Protein AF-A0A920R4B6-F1 (afdb_monomer_lite)

Sequence (124 aa):
MYTHLEQVAIAEGITKVANGANTDDLGDYRPGMEAAKNFEVVSPLVEARMSKQDIRDISRRMDLPTWDKPAQPCLSSRIPYGTAVSVKALSMIGKSEKGLRDLGFNVGAGASLWADSPCRNTDA

Structure (mmCIF, N/CA/C/O backbone):
data_AF-A0A920R4B6-F1
#
_entry.id   AF-A0A920R4B6-F1
#
loop_
_atom_site.group_PDB
_atom_site.id
_atom_site.type_symbol
_atom_site.label_atom_id
_atom_site.label_alt_id
_atom_site.label_comp_id
_atom_site.label_asym_id
_atom_site.label_entity_id
_atom_site.label_seq_id
_atom_site.pdbx_PDB_ins_code
_atom_site.Cartn_x
_atom_site.Cartn_y
_atom_site.Cartn_z
_atom_site.occupancy
_atom_site.B_iso_or_equiv
_atom_site.auth_seq_id
_atom_site.auth_comp_id
_atom_site.auth_asym_id
_atom_site.auth_atom_id
_atom_site.pdbx_PDB_model_num
ATOM 1 N N . MET A 1 1 ? 3.163 8.789 4.547 1.00 89.44 1 MET A N 1
ATOM 2 C CA . MET A 1 1 ? 1.855 8.178 4.218 1.00 89.44 1 MET A CA 1
ATOM 3 C C . MET A 1 1 ? 0.944 8.186 5.438 1.00 89.44 1 MET A C 1
ATOM 5 O O . MET A 1 1 ? -0.001 8.957 5.421 1.00 89.44 1 MET A O 1
ATOM 9 N N . TYR A 1 2 ? 1.235 7.423 6.499 1.00 94.50 2 TYR A N 1
ATOM 10 C CA . TYR A 1 2 ? 0.334 7.327 7.659 1.00 94.50 2 TYR A CA 1
ATOM 11 C C . TYR A 1 2 ? 0.099 8.645 8.408 1.00 94.50 2 TYR A C 1
ATOM 13 O O . TYR A 1 2 ? -1.042 8.914 8.741 1.00 94.50 2 TYR A O 1
ATOM 21 N N . THR A 1 3 ? 1.094 9.534 8.515 1.00 94.44 3 THR A N 1
ATOM 22 C CA . THR A 1 3 ? 0.895 10.904 9.040 1.00 94.44 3 THR A CA 1
ATOM 23 C C . THR A 1 3 ? -0.226 11.667 8.330 1.00 94.44 3 THR A C 1
ATOM 25 O O . THR A 1 3 ? -0.956 12.425 8.949 1.00 94.44 3 THR A O 1
ATOM 28 N N . HIS A 1 4 ? -0.378 11.473 7.017 1.00 95.44 4 HIS A N 1
ATOM 29 C CA . HIS A 1 4 ? -1.440 12.128 6.257 1.00 95.44 4 HIS A CA 1
ATOM 30 C C . HIS A 1 4 ? -2.793 11.433 6.458 1.00 95.44 4 HIS A C 1
ATOM 32 O O . HIS A 1 4 ? -3.808 12.100 6.612 1.00 95.44 4 HIS A O 1
ATOM 38 N N . LEU A 1 5 ? -2.806 10.096 6.500 1.00 96.44 5 LEU A N 1
ATOM 39 C CA . LEU A 1 5 ? -4.027 9.328 6.764 1.00 96.44 5 LEU A CA 1
ATOM 40 C C . LEU A 1 5 ? -4.586 9.591 8.167 1.00 96.44 5 LEU A C 1
ATOM 42 O O . LEU A 1 5 ? -5.797 9.633 8.325 1.00 96.44 5 LEU A O 1
ATOM 46 N N . GLU A 1 6 ? -3.726 9.811 9.159 1.00 94.69 6 GLU A N 1
ATOM 47 C CA . GLU A 1 6 ? -4.122 10.189 10.518 1.00 94.69 6 GLU A CA 1
ATOM 48 C C . GLU A 1 6 ? -4.857 11.537 10.541 1.00 94.69 6 GLU A C 1
ATOM 50 O O . GLU A 1 6 ? -5.921 11.647 11.142 1.00 94.69 6 GLU A O 1
ATOM 55 N N . GLN A 1 7 ? -4.355 12.542 9.813 1.00 95.88 7 GLN A N 1
ATOM 56 C CA . GLN A 1 7 ? -5.034 13.838 9.685 1.00 95.88 7 GLN A CA 1
ATOM 57 C C . GLN A 1 7 ? -6.424 13.700 9.056 1.00 95.88 7 GLN A C 1
ATOM 59 O O . GLN A 1 7 ? -7.377 14.317 9.530 1.00 95.88 7 GLN A O 1
ATOM 64 N N . VAL A 1 8 ? -6.546 12.874 8.012 1.00 97.31 8 VAL A N 1
ATOM 65 C CA . VAL A 1 8 ? -7.839 12.580 7.378 1.00 97.31 8 VAL A CA 1
ATOM 66 C C . VAL A 1 8 ? -8.760 11.845 8.352 1.00 97.31 8 VAL A C 1
ATOM 68 O O . VAL A 1 8 ? -9.918 12.217 8.490 1.00 97.31 8 VAL A O 1
ATOM 71 N N . ALA A 1 9 ? -8.252 10.844 9.073 1.00 96.50 9 ALA A N 1
ATOM 72 C CA . ALA A 1 9 ? -9.045 10.084 10.031 1.00 96.50 9 ALA A CA 1
ATOM 73 C C . ALA A 1 9 ? -9.618 10.983 11.139 1.00 96.50 9 ALA A C 1
ATOM 75 O O . ALA A 1 9 ? -10.801 10.879 11.454 1.00 96.50 9 ALA A O 1
ATOM 76 N N . ILE A 1 10 ? -8.818 11.919 11.660 1.00 95.94 10 ILE A N 1
ATOM 77 C CA . ILE A 1 10 ? -9.268 12.912 12.645 1.00 95.94 10 ILE A CA 1
ATOM 78 C C . ILE A 1 10 ? -10.376 13.799 12.068 1.00 95.94 10 ILE A C 1
ATOM 80 O O . ILE A 1 10 ? -11.397 13.998 12.724 1.00 95.94 10 ILE A O 1
ATOM 84 N N . ALA A 1 11 ? -10.190 14.320 10.851 1.00 97.94 11 ALA A N 1
ATOM 85 C CA . ALA A 1 11 ? -11.166 15.199 10.208 1.00 97.94 11 ALA A CA 1
ATOM 86 C C . ALA A 1 11 ? -12.517 14.502 9.960 1.00 97.94 11 ALA A C 1
ATOM 88 O O . ALA A 1 11 ? -13.564 15.130 10.094 1.00 97.94 11 ALA A O 1
ATOM 89 N N . GLU A 1 12 ? -12.488 13.204 9.656 1.00 97.62 12 GLU A N 1
ATOM 90 C CA . GLU A 1 12 ? -13.670 12.390 9.346 1.00 97.62 12 GLU A CA 1
ATOM 91 C C . GLU A 1 12 ? -14.255 11.662 10.575 1.00 97.62 12 GLU A C 1
ATOM 93 O O . GLU A 1 12 ? -15.212 10.898 10.452 1.00 97.62 12 GLU A O 1
ATOM 98 N N . GLY A 1 13 ? -13.687 11.849 11.774 1.00 97.12 13 GLY A N 1
ATOM 99 C CA . GLY A 1 13 ? -14.127 11.144 12.986 1.00 97.12 13 GLY A CA 1
ATOM 100 C C . GLY A 1 13 ? -13.886 9.626 12.954 1.00 97.12 13 GLY A C 1
ATOM 101 O O . GLY A 1 13 ? -14.556 8.869 13.660 1.00 97.12 13 GLY A O 1
ATOM 102 N N . ILE A 1 14 ? -12.937 9.164 12.138 1.00 97.00 14 ILE A N 1
ATOM 103 C CA . ILE A 1 14 ? -12.551 7.757 12.004 1.00 97.00 14 ILE A CA 1
ATOM 104 C C . ILE A 1 14 ? -11.530 7.412 13.091 1.00 97.00 14 ILE A C 1
ATOM 106 O O . ILE A 1 14 ? -10.493 8.054 13.229 1.00 97.00 14 ILE A O 1
ATOM 110 N N . THR A 1 15 ? -11.794 6.349 13.848 1.00 94.88 15 THR A N 1
ATOM 111 C CA . THR A 1 15 ? -10.982 5.979 15.020 1.00 94.88 15 THR A CA 1
ATOM 112 C C . THR A 1 15 ? -9.763 5.125 14.692 1.00 94.88 15 THR A C 1
ATOM 114 O O . THR A 1 15 ? -8.819 5.081 15.482 1.00 94.88 15 THR A O 1
ATOM 117 N N . LYS A 1 16 ? -9.777 4.410 13.560 1.00 94.94 16 LYS A N 1
ATOM 118 C CA . LYS A 1 16 ? -8.699 3.503 13.157 1.00 94.94 16 LYS A CA 1
ATOM 119 C C . LYS A 1 16 ? -8.472 3.536 11.652 1.00 94.94 16 LYS A C 1
ATOM 121 O O . LYS A 1 16 ? -9.409 3.483 10.861 1.00 94.94 16 LYS A O 1
ATOM 126 N N . VAL A 1 17 ? -7.199 3.560 11.274 1.00 96.94 17 VAL A N 1
ATOM 127 C CA . VAL A 1 17 ? -6.748 3.347 9.897 1.00 96.94 17 VAL A CA 1
ATOM 128 C C . VAL A 1 17 ? -6.458 1.859 9.726 1.00 96.94 17 VAL A C 1
ATOM 130 O O . VAL A 1 17 ? -5.761 1.273 10.552 1.00 96.94 17 VAL A O 1
ATOM 133 N N . ALA A 1 18 ? -6.973 1.255 8.657 1.00 96.56 18 ALA A N 1
ATOM 134 C CA . ALA A 1 18 ? -6.705 -0.134 8.298 1.00 96.56 18 ALA A CA 1
ATOM 135 C C . ALA A 1 18 ? -5.830 -0.218 7.040 1.00 96.56 18 ALA A C 1
ATOM 137 O O . ALA A 1 18 ? -5.938 0.622 6.143 1.00 96.56 18 ALA A O 1
ATOM 138 N N . ASN A 1 19 ? -4.987 -1.246 6.952 1.00 95.25 19 ASN A N 1
ATOM 139 C CA . ASN A 1 19 ? -4.245 -1.579 5.737 1.00 95.25 19 ASN A CA 1
ATOM 140 C C . ASN A 1 19 ? -4.636 -2.970 5.197 1.00 95.25 19 ASN A C 1
ATOM 142 O O . ASN A 1 19 ? -5.314 -3.754 5.858 1.00 95.25 19 ASN A O 1
ATOM 146 N N . GLY A 1 20 ? -4.203 -3.259 3.968 1.00 92.81 20 GLY A N 1
ATOM 147 C CA . GLY A 1 20 ? -4.447 -4.534 3.289 1.00 92.81 20 GLY A CA 1
ATOM 148 C C . GLY A 1 20 ? -3.317 -5.560 3.426 1.00 92.81 20 GLY A C 1
ATOM 149 O O . GLY A 1 20 ? -3.188 -6.401 2.537 1.00 92.81 20 GLY A O 1
ATOM 150 N N . ALA A 1 21 ? -2.465 -5.470 4.455 1.00 94.06 21 ALA A N 1
ATOM 151 C CA . ALA A 1 21 ? -1.442 -6.487 4.696 1.00 94.06 21 ALA A CA 1
ATOM 152 C C . ALA A 1 21 ? -2.105 -7.841 4.979 1.00 94.06 21 ALA A C 1
ATOM 154 O O . ALA A 1 21 ? -3.152 -7.890 5.622 1.00 94.06 21 ALA A O 1
ATOM 155 N N . ASN A 1 22 ? -1.500 -8.925 4.502 1.00 95.00 22 ASN A N 1
ATOM 156 C CA . ASN A 1 22 ? -1.991 -10.299 4.654 1.00 95.00 22 ASN A CA 1
ATOM 157 C C . ASN A 1 22 ? -0.869 -11.229 5.154 1.00 95.00 22 ASN A C 1
ATOM 159 O O . ASN A 1 22 ? 0.271 -10.790 5.326 1.00 95.00 22 ASN A O 1
ATOM 163 N N . THR A 1 23 ? -1.167 -12.501 5.428 1.00 95.81 23 THR A N 1
ATOM 164 C CA . THR A 1 23 ? -0.181 -13.410 6.047 1.00 95.81 23 THR A CA 1
ATOM 165 C C . THR A 1 23 ? 1.041 -13.678 5.178 1.00 95.81 23 THR A C 1
ATOM 167 O O . THR A 1 23 ? 2.123 -13.902 5.718 1.00 95.81 23 THR A O 1
ATOM 170 N N . ASP A 1 24 ? 0.903 -13.601 3.854 1.00 91.56 24 ASP A N 1
ATOM 171 C CA . ASP A 1 24 ? 2.012 -13.842 2.924 1.00 91.56 24 ASP A CA 1
ATOM 172 C C . ASP A 1 24 ? 3.031 -12.691 2.957 1.00 91.56 24 ASP A C 1
ATOM 174 O O . ASP A 1 24 ? 4.172 -12.848 2.532 1.00 91.56 24 ASP A O 1
ATOM 178 N N . ASP A 1 25 ? 2.645 -11.533 3.503 1.00 89.88 25 ASP A N 1
ATOM 179 C CA . ASP A 1 25 ? 3.503 -10.356 3.623 1.00 89.88 25 ASP A CA 1
ATOM 180 C C . ASP A 1 25 ? 4.403 -10.388 4.870 1.00 89.88 25 ASP A C 1
ATOM 182 O O . ASP A 1 25 ? 5.332 -9.588 4.971 1.00 89.88 25 ASP A O 1
ATOM 186 N N . LEU A 1 26 ? 4.139 -11.287 5.827 1.00 88.31 26 LEU A N 1
ATOM 187 C CA . LEU A 1 26 ? 4.819 -11.318 7.130 1.00 88.31 26 LEU A CA 1
ATOM 188 C C . LEU A 1 26 ? 6.281 -11.783 7.053 1.00 88.31 26 LEU A C 1
ATOM 190 O O . LEU A 1 26 ? 7.061 -11.479 7.953 1.00 88.31 26 LEU A O 1
ATOM 194 N N . GLY A 1 27 ? 6.647 -12.523 6.003 1.00 82.69 27 GLY A N 1
ATOM 195 C CA . GLY A 1 27 ? 8.019 -12.984 5.764 1.00 82.69 27 GLY A CA 1
ATOM 196 C C . GLY A 1 27 ? 8.890 -11.991 4.987 1.00 82.69 27 GLY A C 1
ATOM 197 O O . GLY A 1 27 ? 10.107 -12.156 4.941 1.00 82.69 27 GLY A O 1
ATOM 198 N N . ASP A 1 28 ? 8.288 -10.956 4.397 1.00 76.62 28 ASP A N 1
ATOM 199 C CA . ASP A 1 28 ? 8.995 -9.970 3.585 1.00 76.62 28 ASP A CA 1
ATOM 200 C C . ASP A 1 28 ? 9.442 -8.777 4.434 1.00 76.62 28 ASP A C 1
ATOM 202 O O . ASP A 1 28 ? 8.656 -8.176 5.172 1.00 76.62 28 ASP A O 1
ATOM 206 N N . TYR A 1 29 ? 10.688 -8.329 4.255 1.00 78.00 29 TYR A N 1
ATOM 207 C CA . TYR A 1 29 ? 11.104 -7.047 4.818 1.00 78.00 29 TYR A CA 1
ATOM 208 C C . TYR A 1 29 ? 10.393 -5.898 4.092 1.00 78.00 29 TYR A C 1
ATOM 210 O O . TYR A 1 29 ? 10.737 -5.520 2.968 1.00 78.00 29 TYR A O 1
ATOM 218 N N . ARG A 1 30 ? 9.386 -5.321 4.754 1.00 79.50 30 ARG A N 1
ATOM 219 C CA . ARG A 1 30 ? 8.608 -4.191 4.242 1.00 79.50 30 ARG A CA 1
ATOM 220 C C . ARG A 1 30 ? 8.632 -3.040 5.243 1.00 79.50 30 ARG A C 1
ATOM 222 O O . ARG A 1 30 ? 7.876 -3.072 6.211 1.00 79.50 30 ARG A O 1
ATOM 229 N N . PRO A 1 31 ? 9.400 -1.966 4.978 1.00 82.00 31 PRO A N 1
ATOM 230 C CA . PRO A 1 31 ? 9.442 -0.784 5.847 1.00 82.00 31 PRO A CA 1
ATOM 231 C C . PRO A 1 31 ? 8.056 -0.184 6.152 1.00 82.00 31 PRO A C 1
ATOM 233 O O . PRO A 1 31 ? 7.833 0.417 7.198 1.00 82.00 31 PRO A O 1
ATOM 236 N N . GLY A 1 32 ? 7.088 -0.381 5.249 1.00 85.12 32 GLY A N 1
ATOM 237 C CA . GLY A 1 32 ? 5.701 0.040 5.447 1.00 85.12 32 GLY A CA 1
ATOM 238 C C . GLY A 1 32 ? 4.967 -0.671 6.593 1.00 85.12 32 GLY A C 1
ATOM 239 O O . GLY A 1 32 ? 4.054 -0.073 7.157 1.00 85.12 32 GLY A O 1
ATOM 240 N N . MET A 1 33 ? 5.361 -1.896 6.962 1.00 87.62 33 MET A N 1
ATOM 241 C CA . MET A 1 33 ? 4.776 -2.638 8.093 1.00 87.62 33 MET A CA 1
ATOM 242 C C . MET A 1 33 ? 5.228 -2.058 9.434 1.00 87.62 33 MET A C 1
ATOM 244 O O . MET A 1 33 ? 4.428 -1.912 10.354 1.00 87.62 33 MET A O 1
ATOM 248 N N . GLU A 1 34 ? 6.493 -1.654 9.529 1.00 88.81 34 GLU A N 1
ATOM 249 C CA . GLU A 1 34 ? 7.011 -0.958 10.708 1.00 88.81 34 GLU A CA 1
ATOM 250 C C . GLU A 1 34 ? 6.344 0.413 10.868 1.00 88.81 34 GLU A C 1
ATOM 252 O O . GLU A 1 34 ? 5.866 0.759 11.948 1.00 88.81 34 GLU A O 1
ATOM 257 N N . ALA A 1 35 ? 6.196 1.153 9.765 1.00 91.31 35 ALA A N 1
ATOM 258 C CA . ALA A 1 35 ? 5.439 2.398 9.771 1.00 91.31 35 ALA A CA 1
ATOM 259 C C . ALA A 1 35 ? 3.970 2.183 10.182 1.00 91.31 35 ALA A C 1
ATOM 261 O O . ALA A 1 35 ? 3.428 3.004 10.909 1.00 91.31 35 ALA A O 1
ATOM 262 N N . ALA A 1 36 ? 3.329 1.088 9.760 1.00 92.81 36 ALA A N 1
ATOM 263 C CA . ALA A 1 36 ? 1.959 0.766 10.161 1.00 92.81 36 ALA A CA 1
ATOM 264 C C . ALA A 1 36 ? 1.855 0.569 11.680 1.00 92.81 36 ALA A C 1
ATOM 266 O O . ALA A 1 36 ? 0.974 1.141 12.319 1.00 92.81 36 ALA A O 1
ATOM 267 N N . LYS A 1 37 ? 2.807 -0.170 12.263 1.00 90.50 37 LYS A N 1
ATOM 268 C CA . LYS A 1 37 ? 2.888 -0.402 13.710 1.00 90.50 37 LYS A CA 1
ATOM 269 C C . LYS A 1 37 ? 3.050 0.902 14.496 1.00 90.50 37 LYS A C 1
ATOM 271 O O . LYS A 1 37 ? 2.361 1.091 15.492 1.00 90.50 37 LYS A O 1
ATOM 276 N N . ASN A 1 38 ? 3.913 1.807 14.032 1.00 93.06 38 ASN A N 1
ATOM 277 C CA . ASN A 1 38 ? 4.174 3.087 14.702 1.00 93.06 38 ASN A CA 1
ATOM 278 C C . ASN A 1 38 ? 2.961 4.035 14.716 1.00 93.06 38 ASN A C 1
ATOM 280 O O . ASN A 1 38 ? 2.907 4.924 15.556 1.00 93.06 38 ASN A O 1
ATOM 284 N N . PHE A 1 39 ? 2.009 3.850 13.797 1.00 93.88 39 PHE A N 1
ATOM 285 C CA . PHE A 1 39 ? 0.779 4.645 13.683 1.00 93.88 39 PHE A CA 1
ATOM 286 C C . PHE A 1 39 ? -0.474 3.870 14.130 1.00 93.88 39 PHE A C 1
ATOM 288 O O . PHE A 1 39 ? -1.587 4.253 13.780 1.00 93.88 39 PHE A O 1
ATOM 295 N N . GLU A 1 40 ? -0.307 2.755 14.852 1.00 93.56 40 GLU A N 1
ATOM 296 C CA . GLU A 1 40 ? -1.407 1.891 15.318 1.00 93.56 40 GLU A CA 1
ATOM 297 C C . GLU A 1 40 ? -2.399 1.466 14.217 1.00 93.56 40 GLU A C 1
ATOM 299 O O . GLU A 1 40 ? -3.603 1.307 14.452 1.00 93.56 40 GLU A O 1
ATOM 304 N N . VAL A 1 41 ? -1.896 1.290 12.996 1.00 96.50 41 VAL A N 1
ATOM 305 C CA . VAL A 1 41 ? -2.696 0.873 11.845 1.00 96.50 41 VAL A CA 1
ATOM 306 C C . VAL A 1 41 ? -3.069 -0.595 12.016 1.00 96.50 41 VAL A C 1
ATOM 308 O O . VAL A 1 41 ? -2.196 -1.452 12.176 1.00 96.50 41 VAL A O 1
ATOM 311 N N . VAL A 1 42 ? -4.363 -0.897 11.940 1.00 96.38 42 VAL A N 1
ATOM 312 C CA . VAL A 1 42 ? -4.860 -2.275 12.042 1.00 96.38 42 VAL A CA 1
ATOM 313 C C . VAL A 1 42 ? -4.673 -3.012 10.719 1.00 96.38 42 VAL A C 1
ATOM 315 O O . VAL A 1 42 ? -4.690 -2.408 9.641 1.00 96.38 42 VAL A O 1
ATOM 318 N N . SER A 1 43 ? -4.480 -4.328 10.789 1.00 96.62 43 SER A N 1
ATOM 319 C CA . SER A 1 43 ? -4.251 -5.172 9.607 1.00 96.62 43 SER A CA 1
ATOM 320 C C . SER A 1 43 ? -5.249 -6.333 9.623 1.00 96.62 43 SER A C 1
ATOM 322 O O . SER A 1 43 ? -4.867 -7.464 9.930 1.00 96.62 43 SER A O 1
ATOM 324 N N . PRO A 1 44 ? -6.537 -6.086 9.306 1.00 97.12 44 PRO A N 1
ATOM 325 C CA . PRO A 1 44 ? -7.612 -7.047 9.565 1.00 97.12 44 PRO A CA 1
ATOM 326 C C . PRO A 1 44 ? -7.420 -8.398 8.871 1.00 97.12 44 PRO A C 1
ATOM 328 O O . PRO A 1 44 ? -7.798 -9.433 9.408 1.00 97.12 44 PRO A O 1
ATOM 331 N N . LEU A 1 45 ? -6.798 -8.411 7.688 1.00 97.06 45 LEU A N 1
ATOM 332 C CA . LEU A 1 45 ? -6.548 -9.647 6.942 1.00 97.06 45 LEU A CA 1
ATOM 333 C C . LEU A 1 45 ? -5.431 -10.481 7.594 1.00 97.06 45 LEU A C 1
ATOM 335 O O . LEU A 1 45 ? -5.513 -11.705 7.593 1.00 97.06 45 LEU A O 1
ATOM 339 N N . VAL A 1 46 ? -4.430 -9.846 8.220 1.00 96.50 46 VAL A N 1
ATOM 340 C CA . VAL A 1 46 ? -3.448 -10.542 9.073 1.00 96.50 46 VAL A CA 1
ATOM 341 C C . VAL A 1 46 ? -4.121 -11.088 10.330 1.00 96.50 46 VAL A C 1
ATOM 343 O O . VAL A 1 46 ? -3.904 -12.245 10.685 1.00 96.50 46 VAL A O 1
ATOM 346 N N . GLU A 1 47 ? -4.952 -10.280 10.993 1.00 96.56 47 GLU A N 1
ATOM 347 C CA . GLU A 1 47 ? -5.672 -10.671 12.216 1.00 96.56 47 GLU A CA 1
ATOM 348 C C . GLU A 1 47 ? -6.596 -11.873 11.965 1.00 96.56 47 GLU A C 1
ATOM 350 O O . GLU A 1 47 ? -6.644 -12.807 12.767 1.00 96.56 47 GLU A O 1
ATOM 355 N N . ALA A 1 48 ? -7.249 -11.900 10.800 1.00 97.69 48 ALA A N 1
ATOM 356 C CA . ALA A 1 48 ? -8.071 -13.007 10.321 1.00 97.69 48 ALA A CA 1
ATOM 357 C C . ALA A 1 48 ? -7.265 -14.183 9.729 1.00 97.69 48 ALA A C 1
ATOM 359 O O . ALA A 1 48 ? -7.862 -15.158 9.277 1.00 97.69 48 ALA A O 1
ATOM 360 N N . ARG A 1 49 ? -5.924 -14.117 9.738 1.00 97.25 49 ARG A N 1
ATOM 361 C CA . ARG A 1 49 ? -5.005 -15.132 9.187 1.00 97.25 49 ARG A CA 1
ATOM 362 C C . ARG A 1 49 ? -5.258 -15.464 7.713 1.00 97.25 49 ARG A C 1
ATOM 364 O O . ARG A 1 49 ? -5.146 -16.618 7.309 1.00 97.25 49 ARG A O 1
ATOM 371 N N . MET A 1 50 ? -5.603 -14.457 6.922 1.00 97.62 50 MET A N 1
ATOM 372 C CA . MET A 1 50 ? -5.893 -14.617 5.503 1.00 97.62 50 MET A CA 1
ATOM 373 C C . MET A 1 50 ? -4.616 -14.519 4.673 1.00 97.62 50 MET A C 1
ATOM 375 O O . MET A 1 50 ? -3.892 -13.521 4.751 1.00 97.62 50 MET A O 1
ATOM 379 N N . SER A 1 51 ? -4.394 -15.524 3.830 1.00 96.06 51 SER A N 1
ATOM 380 C CA . SER A 1 51 ? -3.399 -15.482 2.758 1.00 96.06 51 SER A CA 1
ATOM 381 C C . SER A 1 51 ? -3.902 -14.665 1.572 1.00 96.06 51 SER A C 1
ATOM 383 O O . SER A 1 51 ? -5.094 -14.353 1.444 1.00 96.06 51 SER A O 1
ATOM 385 N N . LYS A 1 52 ? -3.006 -14.349 0.635 1.00 93.00 52 LYS A N 1
ATOM 386 C CA . LYS A 1 52 ? -3.388 -13.714 -0.628 1.00 93.00 52 LYS A CA 1
ATOM 387 C C . LYS A 1 52 ? -4.365 -14.580 -1.417 1.00 93.00 52 LYS A C 1
ATOM 389 O O . LYS A 1 52 ? -5.242 -14.036 -2.083 1.00 93.00 52 LYS A O 1
ATOM 394 N N . GLN A 1 53 ? -4.222 -15.903 -1.352 1.00 95.19 53 GLN A N 1
ATOM 395 C CA . GLN A 1 53 ? -5.114 -16.821 -2.052 1.00 95.19 53 GLN A CA 1
ATOM 396 C C . GLN A 1 53 ? -6.532 -16.773 -1.466 1.00 95.19 53 GLN A C 1
ATOM 398 O O . GLN A 1 53 ? -7.484 -16.606 -2.226 1.00 95.19 53 GLN A O 1
ATOM 403 N N . ASP A 1 54 ? -6.665 -16.778 -0.136 1.00 96.88 54 ASP A N 1
ATOM 404 C CA . ASP A 1 54 ? -7.968 -16.655 0.536 1.00 96.88 54 ASP A CA 1
ATOM 405 C C . ASP A 1 54 ? -8.686 -15.362 0.129 1.00 96.88 54 ASP A C 1
ATOM 407 O O . ASP A 1 54 ? -9.871 -15.365 -0.214 1.00 96.88 54 ASP A O 1
ATOM 411 N N . ILE A 1 55 ? -7.944 -14.249 0.107 1.00 96.00 55 ILE A N 1
ATOM 412 C CA . ILE A 1 55 ? -8.464 -12.937 -0.295 1.00 96.00 55 ILE A CA 1
ATOM 413 C C . ILE A 1 55 ? -8.966 -12.971 -1.741 1.00 96.00 55 ILE A C 1
ATOM 415 O O . ILE A 1 55 ? -10.040 -12.434 -2.022 1.00 96.00 55 ILE A O 1
ATOM 419 N N . ARG A 1 56 ? -8.222 -13.597 -2.663 1.00 96.00 56 ARG A N 1
ATOM 420 C CA . ARG A 1 56 ? -8.634 -13.728 -4.071 1.00 96.00 56 ARG A CA 1
ATOM 421 C C . ARG A 1 56 ? -9.894 -14.571 -4.214 1.00 96.00 56 ARG A C 1
ATOM 423 O O . ARG A 1 56 ? -10.797 -14.169 -4.945 1.00 96.00 56 ARG A O 1
ATOM 430 N N . ASP A 1 57 ? -9.979 -15.692 -3.506 1.00 96.94 57 ASP A N 1
ATOM 431 C CA . ASP A 1 57 ? -11.127 -16.596 -3.588 1.00 96.94 57 ASP A CA 1
ATOM 432 C C . ASP A 1 57 ? -12.400 -15.954 -3.027 1.00 96.94 57 ASP A C 1
ATOM 434 O O . ASP A 1 57 ? -13.462 -16.043 -3.647 1.00 96.94 57 ASP A O 1
ATOM 438 N N . ILE A 1 58 ? -12.298 -15.238 -1.904 1.00 96.56 58 ILE A N 1
ATOM 439 C CA . ILE A 1 58 ? -13.421 -14.481 -1.334 1.00 96.56 58 ILE A CA 1
ATOM 440 C C . ILE A 1 58 ? -13.803 -13.311 -2.244 1.00 96.56 58 ILE A C 1
ATOM 442 O O . ILE A 1 58 ? -14.979 -13.148 -2.558 1.00 96.56 58 ILE A O 1
ATOM 446 N N . SER A 1 59 ? -12.824 -12.549 -2.742 1.00 96.75 59 SER A N 1
ATOM 447 C CA . SER A 1 59 ? -13.075 -11.436 -3.669 1.00 96.75 59 SER A CA 1
ATOM 448 C C . SER A 1 59 ? -13.780 -11.906 -4.941 1.00 96.75 59 SER A C 1
ATOM 450 O O . SER A 1 59 ? -14.686 -11.230 -5.421 1.00 96.75 59 SER A O 1
ATOM 452 N N . ARG A 1 60 ? -13.404 -13.083 -5.463 1.00 97.25 60 ARG A N 1
ATOM 453 C CA . ARG A 1 60 ? -14.055 -13.699 -6.624 1.00 97.25 60 ARG A CA 1
ATOM 454 C C . ARG A 1 60 ? -15.492 -14.111 -6.306 1.00 97.25 60 ARG A C 1
ATOM 456 O O . ARG A 1 60 ? -16.372 -13.849 -7.110 1.00 97.25 60 ARG A O 1
ATOM 463 N N . ARG A 1 61 ? -15.747 -14.718 -5.140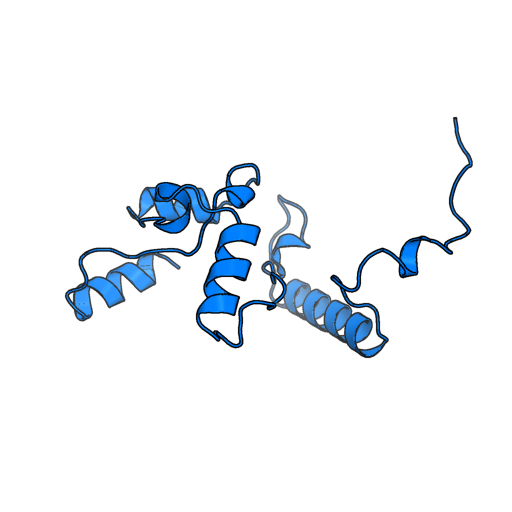 1.00 97.81 61 ARG A N 1
ATOM 464 C CA . ARG A 1 61 ? -17.111 -15.079 -4.694 1.00 97.81 61 ARG A CA 1
ATOM 465 C C . ARG A 1 61 ? -18.010 -13.859 -4.467 1.00 97.81 61 ARG A C 1
ATOM 467 O O . ARG A 1 61 ? -19.224 -13.995 -4.516 1.00 97.81 61 ARG A O 1
ATOM 474 N N . MET A 1 62 ? -17.414 -12.700 -4.194 1.00 97.44 62 MET A N 1
ATOM 475 C CA . MET A 1 62 ? -18.099 -11.414 -4.040 1.00 97.44 62 MET A CA 1
ATOM 476 C C . MET A 1 62 ? -18.212 -10.625 -5.356 1.00 97.44 62 MET A C 1
ATOM 478 O O . MET A 1 62 ? -18.604 -9.461 -5.319 1.00 97.44 62 MET A O 1
ATOM 482 N N . ASP A 1 63 ? -17.825 -11.212 -6.494 1.00 97.06 63 ASP A N 1
ATOM 483 C CA . ASP A 1 63 ? -17.809 -10.565 -7.813 1.00 97.06 63 ASP A CA 1
ATOM 484 C C . ASP A 1 63 ? -17.012 -9.246 -7.860 1.00 97.06 63 ASP A C 1
ATOM 486 O O . ASP A 1 63 ? -17.302 -8.334 -8.640 1.00 97.06 63 ASP A O 1
ATOM 490 N N . LEU A 1 64 ? -15.953 -9.126 -7.049 1.00 96.75 64 LEU A N 1
ATOM 491 C CA . LEU A 1 64 ? -15.085 -7.952 -7.092 1.00 96.75 64 LEU A CA 1
ATOM 492 C C . LEU A 1 64 ? -14.206 -7.996 -8.353 1.00 96.75 64 LEU A C 1
ATOM 494 O O . LEU A 1 64 ? -13.418 -8.931 -8.515 1.00 96.75 64 LEU A O 1
ATOM 498 N N . PRO A 1 65 ? -14.223 -6.964 -9.219 1.00 94.38 65 PRO A N 1
ATOM 499 C CA . PRO A 1 65 ? -13.487 -6.970 -10.491 1.00 94.38 65 PRO A CA 1
ATOM 500 C C . PRO A 1 65 ? -11.961 -6.983 -10.310 1.00 94.38 65 PRO A C 1
ATOM 502 O O . PRO A 1 65 ? -11.205 -7.191 -11.256 1.00 94.38 65 PRO A O 1
ATOM 505 N N . THR A 1 66 ? -11.489 -6.739 -9.090 1.00 92.44 66 THR A N 1
ATOM 506 C CA . THR A 1 66 ? -10.076 -6.691 -8.719 1.00 92.44 66 THR A CA 1
ATOM 507 C C . THR A 1 66 ? -9.540 -8.019 -8.191 1.00 92.44 66 THR A C 1
ATOM 509 O O . THR A 1 66 ? -8.357 -8.067 -7.849 1.00 92.44 66 THR A O 1
ATOM 512 N N . TRP A 1 67 ? -10.351 -9.085 -8.137 1.00 93.38 67 TRP A N 1
ATOM 513 C CA . TRP A 1 67 ? -9.948 -10.364 -7.538 1.00 93.38 67 TRP A CA 1
ATOM 514 C C . TRP A 1 67 ? -8.672 -10.938 -8.174 1.00 93.38 67 TRP A C 1
ATOM 516 O O . TRP A 1 67 ? -7.865 -11.544 -7.468 1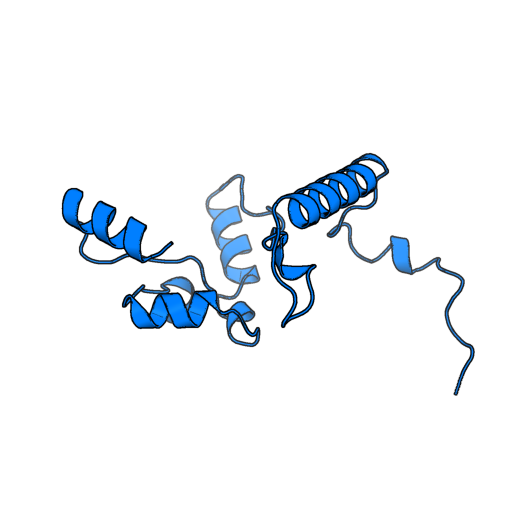.00 93.38 67 TRP A O 1
ATOM 526 N N . ASP A 1 68 ? -8.445 -10.714 -9.478 1.00 88.50 68 ASP A N 1
ATOM 527 C CA . ASP A 1 68 ? -7.241 -11.192 -10.172 1.00 88.50 68 ASP A CA 1
ATOM 528 C C . ASP A 1 68 ? -6.143 -10.139 -10.376 1.00 88.50 68 ASP A C 1
ATOM 530 O O . ASP A 1 68 ? -5.169 -10.358 -11.096 1.00 88.50 68 ASP A O 1
ATOM 534 N N . LYS A 1 69 ? -6.256 -8.963 -9.751 1.00 87.69 69 LYS A N 1
ATOM 535 C CA . LYS A 1 69 ? -5.295 -7.886 -10.000 1.00 87.69 69 LYS A CA 1
ATOM 536 C C . LYS A 1 69 ? -3.881 -8.309 -9.552 1.00 87.69 69 LYS A 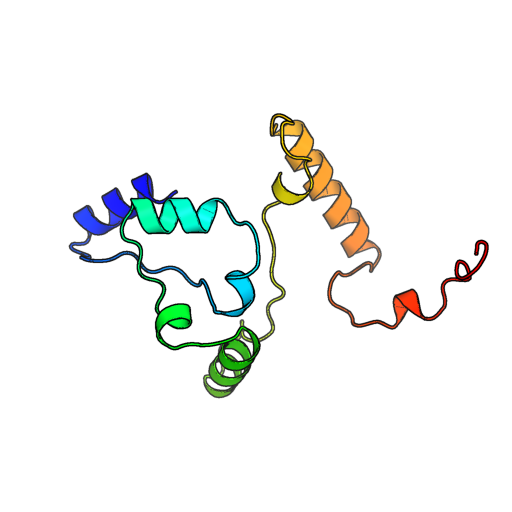C 1
ATOM 538 O O . LYS A 1 69 ? -3.690 -8.686 -8.390 1.00 87.69 69 LYS A O 1
ATOM 543 N N . PRO A 1 70 ? -2.858 -8.241 -10.427 1.00 83.62 70 PRO A N 1
ATOM 544 C CA . PRO A 1 70 ? -1.485 -8.525 -10.027 1.00 83.62 70 PRO A CA 1
ATOM 545 C C . PRO A 1 70 ? -1.006 -7.535 -8.963 1.00 83.62 70 PRO A C 1
ATOM 547 O O . PRO A 1 70 ? -1.346 -6.350 -8.998 1.00 83.62 70 PRO A O 1
ATOM 550 N N . ALA A 1 71 ? -0.170 -8.000 -8.033 1.00 81.62 71 ALA A N 1
ATOM 551 C CA . ALA A 1 71 ? 0.485 -7.098 -7.091 1.00 81.62 71 ALA A CA 1
ATOM 552 C C . ALA A 1 71 ? 1.428 -6.161 -7.858 1.00 81.62 71 ALA A C 1
ATOM 554 O O . ALA A 1 71 ? 2.144 -6.600 -8.756 1.00 81.62 71 ALA A O 1
ATOM 555 N N . GLN A 1 72 ? 1.417 -4.874 -7.518 1.00 81.94 72 GLN A N 1
ATOM 556 C CA . GLN A 1 72 ? 2.260 -3.858 -8.149 1.00 81.94 72 GLN A CA 1
ATOM 557 C C . GLN A 1 72 ? 3.124 -3.197 -7.067 1.00 81.94 72 GLN A C 1
ATOM 559 O O . GLN A 1 72 ? 2.689 -2.225 -6.446 1.00 81.94 72 GLN A O 1
ATOM 564 N N . PRO A 1 73 ? 4.321 -3.740 -6.778 1.00 83.94 73 PRO A N 1
ATO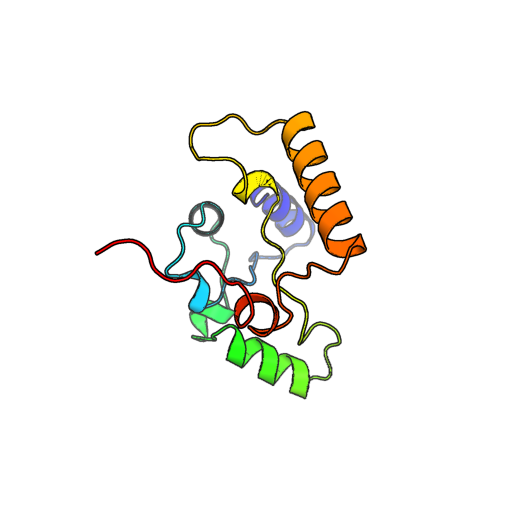M 565 C CA . PRO A 1 73 ? 5.217 -3.149 -5.792 1.00 83.94 73 PRO A CA 1
ATOM 566 C C . PRO A 1 73 ? 5.726 -1.785 -6.270 1.00 83.94 73 PRO A C 1
ATOM 568 O O . PRO A 1 73 ? 5.920 -1.577 -7.470 1.00 83.94 73 PRO A O 1
ATOM 571 N N . CYS A 1 74 ? 5.995 -0.873 -5.330 1.00 87.81 74 CYS A N 1
ATOM 572 C CA . CYS A 1 74 ? 6.514 0.467 -5.621 1.00 87.81 74 CYS A CA 1
ATOM 573 C C . CYS A 1 74 ? 7.772 0.411 -6.503 1.00 87.81 74 CYS A C 1
ATOM 575 O O . CYS A 1 74 ? 8.647 -0.422 -6.266 1.00 87.81 74 CYS A O 1
ATOM 577 N N . LEU A 1 75 ? 7.912 1.332 -7.462 1.00 91.75 75 LEU A N 1
ATOM 578 C CA . LEU A 1 75 ? 9.088 1.424 -8.342 1.00 91.75 75 LEU A CA 1
ATOM 579 C C . LEU A 1 75 ? 10.412 1.541 -7.568 1.00 91.75 75 LEU A C 1
ATOM 581 O O . LEU A 1 75 ? 11.442 1.077 -8.047 1.00 91.75 75 LEU A O 1
ATOM 585 N N . SER A 1 76 ? 10.393 2.097 -6.352 1.00 90.19 76 SER A N 1
ATOM 586 C CA . SER A 1 76 ? 11.589 2.198 -5.507 1.00 90.19 76 SER A CA 1
ATOM 587 C C . SER A 1 76 ? 12.172 0.842 -5.107 1.00 90.19 76 SER A C 1
ATOM 589 O O . SER A 1 76 ? 13.362 0.769 -4.842 1.00 90.19 76 SER A O 1
ATOM 591 N N . SER A 1 77 ? 11.382 -0.238 -5.114 1.00 89.25 77 SER A N 1
ATOM 592 C CA . SER A 1 77 ? 11.882 -1.594 -4.815 1.00 89.25 77 SER A CA 1
ATOM 593 C C . SER A 1 77 ? 12.888 -2.124 -5.842 1.00 89.25 77 SER A C 1
ATOM 595 O O . SER A 1 77 ? 13.543 -3.126 -5.586 1.00 89.25 77 SER A O 1
ATOM 597 N N . ARG A 1 78 ? 13.032 -1.458 -6.997 1.00 92.25 78 ARG A N 1
ATOM 598 C CA . ARG A 1 78 ? 14.035 -1.793 -8.023 1.00 92.25 78 ARG A CA 1
ATOM 599 C C . ARG A 1 78 ? 15.377 -1.104 -7.766 1.00 92.25 78 ARG A C 1
ATOM 601 O O . ARG A 1 78 ? 16.332 -1.339 -8.498 1.00 92.25 78 ARG A O 1
ATOM 608 N N . ILE A 1 79 ? 15.444 -0.223 -6.768 1.00 92.69 79 ILE A N 1
ATOM 609 C CA . ILE A 1 79 ? 16.644 0.524 -6.401 1.00 92.69 79 ILE A CA 1
ATOM 610 C C . ILE A 1 79 ? 17.290 -0.182 -5.197 1.00 92.69 79 ILE A C 1
ATOM 612 O O . ILE A 1 79 ? 16.609 -0.361 -4.186 1.00 92.69 79 ILE A O 1
ATOM 616 N N . PRO A 1 80 ? 18.577 -0.578 -5.273 1.00 91.50 80 PRO A N 1
ATOM 617 C CA . PRO A 1 80 ? 19.269 -1.220 -4.159 1.00 91.50 80 PRO A CA 1
ATOM 618 C C . PRO A 1 80 ? 19.245 -0.381 -2.880 1.00 91.50 80 PRO A C 1
ATOM 620 O O . PRO A 1 80 ? 19.339 0.850 -2.920 1.00 91.50 80 PRO A O 1
ATOM 623 N N . TYR A 1 81 ? 19.183 -1.052 -1.731 1.00 86.56 81 TYR A N 1
ATOM 624 C CA . TYR A 1 81 ? 19.254 -0.384 -0.433 1.00 86.56 81 TYR A CA 1
ATOM 625 C C . TYR A 1 81 ? 20.540 0.439 -0.285 1.00 86.56 81 TYR A C 1
ATOM 627 O O . TYR A 1 81 ? 21.588 0.101 -0.829 1.00 86.56 81 TYR A O 1
ATOM 635 N N . GLY A 1 82 ? 20.436 1.561 0.431 1.00 88.12 82 GLY A N 1
ATOM 636 C CA . GLY A 1 82 ? 21.519 2.540 0.564 1.00 88.12 82 GLY A CA 1
ATOM 637 C C . GLY A 1 82 ? 21.672 3.482 -0.636 1.00 88.12 82 GLY A C 1
ATOM 638 O O . GLY A 1 82 ? 22.383 4.478 -0.532 1.00 88.12 82 GLY A O 1
ATOM 639 N N . THR A 1 83 ? 20.971 3.235 -1.749 1.00 92.19 83 THR A N 1
ATOM 640 C CA . THR A 1 83 ? 20.960 4.150 -2.898 1.00 92.19 83 THR A CA 1
ATOM 641 C C . THR A 1 83 ? 19.838 5.175 -2.757 1.00 92.19 83 THR A C 1
ATOM 643 O O . THR A 1 83 ? 18.687 4.831 -2.486 1.00 92.19 83 THR A O 1
ATOM 646 N N . ALA A 1 84 ? 20.155 6.452 -2.978 1.00 93.19 84 ALA A N 1
ATOM 647 C CA . ALA A 1 84 ? 19.164 7.521 -2.940 1.00 93.19 84 ALA A CA 1
ATOM 648 C C . ALA A 1 84 ? 18.120 7.360 -4.060 1.00 93.19 84 ALA A C 1
ATOM 650 O O . ALA A 1 84 ? 18.446 7.285 -5.248 1.00 93.19 84 ALA A O 1
ATOM 651 N N . VAL A 1 85 ? 16.842 7.359 -3.681 1.00 94.50 85 VAL A N 1
ATOM 652 C CA . VAL A 1 85 ? 15.726 7.335 -4.630 1.00 94.50 85 VAL A CA 1
ATOM 653 C C . VAL A 1 85 ? 15.570 8.722 -5.254 1.00 94.50 85 VAL A C 1
ATOM 655 O O . VAL A 1 85 ? 15.412 9.713 -4.547 1.00 94.50 85 VAL A O 1
ATOM 658 N N . SER A 1 86 ? 15.580 8.798 -6.586 1.00 96.19 86 SER A N 1
ATOM 659 C CA . SER A 1 86 ? 15.387 10.053 -7.323 1.00 96.19 86 SER A CA 1
ATOM 660 C C . SER A 1 86 ? 14.247 9.951 -8.331 1.00 96.19 86 SER A C 1
ATOM 662 O O . SER A 1 86 ? 13.986 8.886 -8.893 1.00 96.19 86 SER A O 1
ATOM 664 N N . VAL A 1 87 ? 13.606 11.085 -8.627 1.00 96.69 87 VAL A N 1
ATOM 665 C CA . VAL A 1 87 ? 12.556 11.179 -9.659 1.00 96.69 87 VAL A CA 1
ATOM 666 C C . VAL A 1 87 ? 13.070 10.690 -11.015 1.00 96.69 87 VAL A C 1
ATOM 668 O O . VAL A 1 87 ? 12.367 9.967 -11.719 1.00 96.69 87 VAL A O 1
ATOM 671 N N . LYS A 1 88 ? 14.320 11.023 -11.364 1.00 97.38 88 LYS A N 1
ATOM 672 C CA . LYS A 1 88 ? 14.962 10.568 -12.604 1.00 97.38 88 LYS A CA 1
ATOM 673 C C . LYS A 1 88 ? 15.062 9.041 -12.657 1.00 97.38 88 LYS A C 1
ATOM 675 O O . LYS A 1 88 ? 14.687 8.455 -13.670 1.00 97.38 88 LYS A O 1
ATOM 680 N N . ALA A 1 89 ? 15.526 8.407 -11.577 1.00 96.31 89 ALA A N 1
ATOM 681 C CA . ALA A 1 89 ? 15.641 6.952 -11.502 1.00 96.31 89 ALA A CA 1
ATOM 682 C C . ALA A 1 89 ? 14.266 6.275 -11.589 1.00 96.31 89 ALA A C 1
ATOM 684 O O . ALA A 1 89 ? 14.074 5.395 -12.423 1.00 96.31 89 ALA A O 1
ATOM 685 N N . LEU A 1 90 ? 13.286 6.737 -10.805 1.00 96.88 90 LEU A N 1
ATOM 686 C CA . LEU A 1 90 ? 11.923 6.195 -10.833 1.00 96.88 90 LEU A CA 1
ATOM 687 C C . LEU A 1 90 ? 11.264 6.351 -12.211 1.00 96.88 90 LEU A C 1
ATOM 689 O O . LEU A 1 90 ? 10.622 5.421 -12.693 1.00 96.88 90 LEU A O 1
ATOM 693 N N . SER A 1 91 ? 11.452 7.499 -12.872 1.00 97.19 91 SER A N 1
ATOM 694 C CA . SER A 1 91 ? 10.930 7.741 -14.222 1.00 97.19 9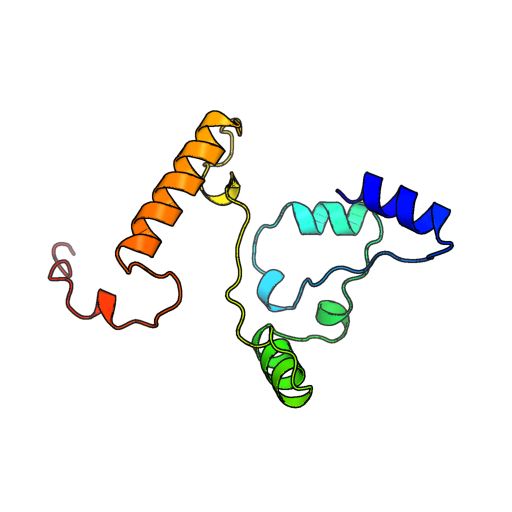1 SER A CA 1
ATOM 695 C C . SER A 1 91 ? 11.558 6.803 -15.251 1.00 97.19 91 SER A C 1
ATOM 697 O O . SER A 1 91 ? 10.849 6.258 -16.096 1.00 97.19 91 SER A O 1
ATOM 699 N N . MET A 1 92 ? 12.874 6.588 -15.168 1.00 97.31 92 MET A N 1
ATOM 700 C CA . MET A 1 92 ? 13.582 5.655 -16.040 1.00 97.31 92 MET A CA 1
ATOM 701 C C . MET A 1 92 ? 13.076 4.223 -15.835 1.00 97.31 92 MET A C 1
ATOM 703 O O . MET A 1 92 ? 12.651 3.603 -16.804 1.00 97.31 92 MET A O 1
ATOM 707 N N . ILE A 1 93 ? 12.999 3.746 -14.588 1.00 96.56 93 ILE A N 1
ATOM 708 C CA . ILE A 1 93 ? 12.482 2.407 -14.261 1.00 96.56 93 ILE A CA 1
ATOM 709 C C . ILE A 1 93 ? 11.047 2.242 -14.777 1.00 96.56 93 ILE A C 1
ATOM 711 O O . ILE A 1 93 ? 10.752 1.277 -15.476 1.00 96.56 93 ILE A O 1
ATOM 715 N N . GLY A 1 94 ? 10.161 3.202 -14.493 1.00 94.75 94 GLY A N 1
ATOM 716 C CA . GLY A 1 94 ? 8.761 3.135 -14.916 1.00 94.75 94 GLY A CA 1
ATOM 717 C C . GLY A 1 94 ? 8.590 3.082 -16.439 1.00 94.75 94 GLY A C 1
ATOM 718 O O . GLY A 1 94 ? 7.760 2.317 -16.936 1.00 94.75 94 GLY A O 1
ATOM 719 N N . LYS A 1 95 ? 9.396 3.848 -17.188 1.00 96.75 95 LYS A N 1
ATOM 720 C CA . LYS A 1 95 ? 9.415 3.808 -18.660 1.00 96.75 95 LYS A CA 1
ATOM 721 C C . LYS A 1 95 ? 9.948 2.477 -19.183 1.00 96.75 95 LYS A C 1
ATOM 723 O O . LYS A 1 95 ? 9.346 1.921 -20.096 1.00 96.75 95 LYS A O 1
ATOM 728 N N . SER A 1 96 ? 11.021 1.958 -18.591 1.00 95.44 96 SER A N 1
ATOM 729 C CA . SER A 1 96 ? 11.610 0.672 -18.974 1.00 95.44 96 SER A CA 1
ATOM 730 C C . SER A 1 96 ? 10.639 -0.484 -18.740 1.00 95.44 96 SER A C 1
ATOM 732 O O . SER A 1 96 ? 10.378 -1.255 -19.659 1.00 95.44 96 SER A O 1
ATOM 734 N N . GLU A 1 97 ? 10.022 -0.571 -17.556 1.00 93.50 97 GLU A N 1
ATOM 735 C CA . GLU A 1 97 ? 9.025 -1.612 -17.281 1.00 93.50 97 GLU A CA 1
ATOM 736 C C . GLU A 1 97 ? 7.796 -1.488 -18.193 1.00 93.50 97 GLU A C 1
ATOM 738 O O . GLU A 1 97 ? 7.234 -2.501 -18.605 1.00 93.50 97 GLU A O 1
ATOM 743 N N . LYS A 1 98 ? 7.375 -0.261 -18.540 1.00 93.06 98 LYS A N 1
ATOM 744 C CA . LYS A 1 98 ? 6.303 -0.052 -19.523 1.00 93.06 98 LYS A CA 1
ATOM 745 C C . LYS A 1 98 ? 6.70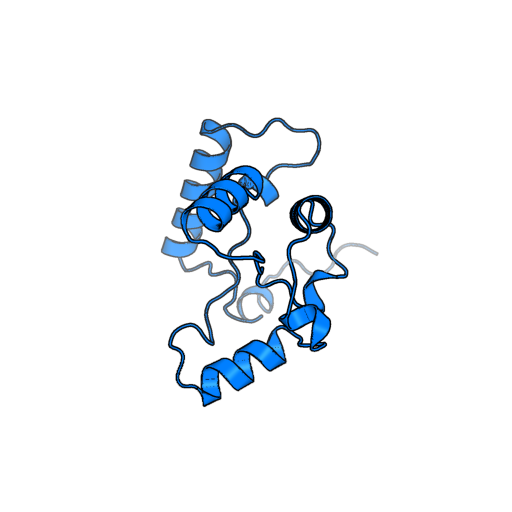5 -0.562 -20.904 1.00 93.06 98 LYS A C 1
ATOM 747 O O . LYS A 1 98 ? 5.929 -1.297 -21.498 1.00 93.06 98 LYS A O 1
ATOM 752 N N . GLY A 1 99 ? 7.901 -0.222 -21.383 1.00 95.50 99 GLY A N 1
ATOM 753 C CA . GLY A 1 99 ? 8.398 -0.699 -22.675 1.00 95.50 99 GLY A CA 1
ATOM 754 C C . GLY A 1 99 ? 8.454 -2.226 -22.751 1.00 95.50 99 GLY A C 1
ATOM 755 O O . GLY A 1 99 ? 8.035 -2.801 -23.748 1.00 95.50 99 GLY A O 1
ATOM 756 N N . LEU A 1 100 ? 8.878 -2.893 -21.672 1.00 93.38 100 LEU A N 1
ATOM 757 C CA . LEU A 1 100 ? 8.870 -4.358 -21.594 1.00 93.38 100 LEU A CA 1
ATOM 758 C C . LEU A 1 100 ? 7.451 -4.942 -21.661 1.00 93.38 100 LEU A C 1
ATOM 760 O O . LEU A 1 100 ? 7.224 -5.902 -22.395 1.00 93.38 100 LEU A O 1
ATOM 764 N N . ARG A 1 101 ? 6.482 -4.344 -20.955 1.00 90.75 101 ARG A N 1
ATOM 765 C CA . ARG A 1 101 ? 5.073 -4.768 -21.033 1.00 90.75 101 ARG A CA 1
ATOM 766 C C . ARG A 1 101 ? 4.481 -4.572 -22.426 1.00 90.75 101 ARG A C 1
ATOM 768 O O . ARG A 1 101 ? 3.786 -5.461 -22.907 1.00 90.75 101 ARG A O 1
ATOM 775 N N . ASP A 1 102 ? 4.787 -3.451 -23.078 1.00 92.75 102 ASP A N 1
ATOM 776 C CA . ASP A 1 102 ? 4.318 -3.147 -24.436 1.00 92.75 102 ASP A CA 1
ATOM 777 C C . ASP A 1 102 ? 4.884 -4.154 -25.468 1.00 92.75 102 ASP A C 1
ATOM 779 O O . ASP A 1 102 ? 4.254 -4.410 -26.491 1.00 92.75 102 ASP A O 1
ATOM 783 N N . LEU A 1 103 ? 6.032 -4.782 -25.172 1.00 94.50 103 LEU A N 1
ATOM 784 C CA . LEU A 1 103 ? 6.625 -5.882 -25.947 1.00 94.50 103 LEU A CA 1
ATOM 785 C C . LEU A 1 103 ? 6.087 -7.281 -25.575 1.00 94.50 103 LEU A C 1
ATOM 787 O O . LEU A 1 103 ? 6.528 -8.273 -26.150 1.00 94.50 103 LEU A O 1
ATOM 791 N N . GLY A 1 104 ? 5.158 -7.389 -24.619 1.00 92.12 104 GLY A N 1
ATOM 792 C CA . GLY A 1 104 ? 4.565 -8.661 -24.189 1.00 92.12 104 GLY A CA 1
ATOM 793 C C . GLY A 1 104 ? 5.257 -9.342 -23.002 1.00 92.12 104 GLY A C 1
ATOM 794 O O . GLY A 1 104 ? 4.802 -10.401 -22.562 1.00 92.12 104 GLY A O 1
ATOM 795 N N . PHE A 1 105 ? 6.303 -8.745 -22.422 1.00 89.12 105 PHE A N 1
ATOM 796 C CA . PHE A 1 105 ? 6.954 -9.275 -21.220 1.00 89.12 105 PHE A CA 1
ATOM 797 C C . PHE A 1 105 ? 6.156 -8.889 -19.966 1.00 89.12 105 PHE A C 1
ATOM 799 O O . PHE A 1 105 ? 6.387 -7.853 -19.339 1.00 89.12 105 PHE A O 1
ATOM 806 N N . ASN A 1 106 ? 5.194 -9.737 -19.598 1.00 80.69 106 ASN A N 1
ATOM 807 C CA . ASN A 1 106 ? 4.334 -9.537 -18.432 1.00 80.69 106 ASN A CA 1
ATOM 808 C C . ASN A 1 106 ? 4.815 -10.339 -17.219 1.00 80.69 106 ASN A C 1
ATOM 810 O O . ASN A 1 106 ? 4.983 -11.557 -17.277 1.00 80.69 106 ASN A O 1
ATOM 814 N N . VAL A 1 107 ? 4.957 -9.663 -16.079 1.00 66.06 107 VAL A N 1
ATOM 815 C CA . VAL A 1 107 ? 5.272 -10.299 -14.794 1.00 66.06 107 VAL A CA 1
ATOM 816 C C . VAL A 1 107 ? 3.971 -10.882 -14.224 1.00 66.06 107 VAL A C 1
ATOM 818 O O . VAL A 1 107 ? 3.187 -10.165 -13.605 1.00 66.06 107 VAL A O 1
ATOM 821 N N . GLY A 1 108 ? 3.689 -12.157 -14.513 1.00 55.22 108 GLY A N 1
ATOM 822 C CA . GLY A 1 108 ? 2.477 -12.854 -14.049 1.00 55.22 108 GLY A CA 1
ATOM 823 C C . GLY A 1 108 ? 1.832 -13.818 -15.051 1.00 55.22 108 GLY A C 1
ATOM 824 O O . GLY A 1 108 ? 0.983 -14.608 -14.649 1.00 55.22 108 GLY A O 1
ATOM 825 N N . ALA A 1 109 ? 2.245 -13.813 -16.324 1.00 42.84 109 ALA A N 1
ATOM 826 C CA . ALA A 1 109 ? 1.921 -14.904 -17.242 1.00 42.84 109 ALA A CA 1
ATOM 827 C C . ALA A 1 109 ? 2.814 -16.096 -16.866 1.00 42.84 109 ALA A C 1
ATOM 829 O O . ALA A 1 109 ? 4.031 -16.044 -17.043 1.00 42.84 109 ALA A O 1
ATOM 830 N N . GLY A 1 110 ? 2.231 -17.098 -16.207 1.00 37.72 110 GLY A N 1
ATOM 831 C CA . GLY A 1 110 ? 2.966 -18.186 -15.570 1.00 37.72 110 GLY A CA 1
ATOM 832 C C . GLY A 1 110 ? 3.987 -18.847 -16.490 1.00 37.72 110 GLY A C 1
ATOM 833 O O . GLY A 1 110 ? 3.662 -19.114 -17.634 1.00 37.72 110 GLY A O 1
ATOM 834 N N . ALA A 1 111 ? 5.185 -19.094 -15.948 1.00 42.31 111 ALA A N 1
ATOM 835 C CA . ALA A 1 111 ? 6.160 -20.161 -16.228 1.00 42.31 111 ALA A CA 1
ATOM 836 C C . ALA A 1 111 ? 6.499 -20.606 -17.676 1.00 42.31 111 ALA A C 1
ATOM 838 O O . ALA A 1 111 ? 7.467 -21.342 -17.839 1.00 42.31 111 ALA A O 1
ATOM 839 N N . SER A 1 112 ? 5.800 -20.183 -18.728 1.00 41.62 112 SER A N 1
ATOM 840 C CA . SER A 1 112 ? 5.962 -20.696 -20.091 1.00 41.62 112 SER A CA 1
ATOM 841 C C . SER A 1 112 ? 7.092 -20.009 -20.850 1.00 41.62 112 SER A C 1
ATOM 843 O O . SER A 1 112 ? 7.716 -20.629 -21.697 1.00 41.62 112 SER A O 1
ATOM 845 N N . LEU A 1 113 ? 7.442 -18.769 -20.496 1.00 42.84 113 LEU A N 1
ATOM 846 C CA . LEU A 1 113 ? 8.563 -18.051 -21.120 1.00 42.84 113 LEU A CA 1
ATOM 847 C C . LEU A 1 113 ? 9.946 -18.484 -20.591 1.00 42.84 113 LEU A C 1
ATOM 849 O O . LEU A 1 113 ? 10.962 -18.122 -21.172 1.00 42.84 113 LEU A O 1
ATOM 853 N N . TRP A 1 114 ? 10.003 -19.262 -19.502 1.00 41.91 114 TRP A N 1
ATOM 854 C CA . TRP A 1 114 ? 11.252 -19.775 -18.909 1.00 41.91 114 TRP A CA 1
ATOM 855 C C . TRP A 1 114 ? 11.483 -21.274 -19.160 1.00 41.91 114 TRP A C 1
ATOM 857 O O . TRP A 1 114 ? 12.477 -21.830 -18.676 1.00 41.91 114 TRP A O 1
ATOM 867 N N . ALA A 1 115 ? 10.572 -21.930 -19.884 1.00 44.41 115 ALA A N 1
ATOM 868 C CA . ALA A 1 115 ? 10.713 -23.329 -20.282 1.00 44.41 115 ALA A CA 1
ATOM 869 C C . ALA A 1 115 ? 11.659 -23.498 -21.487 1.00 44.41 115 ALA A C 1
ATOM 871 O O . ALA A 1 115 ? 12.365 -24.498 -21.548 1.00 44.41 115 ALA A O 1
ATOM 872 N N . ASP A 1 116 ? 11.757 -22.484 -22.359 1.00 45.47 116 ASP A N 1
ATOM 873 C CA . ASP A 1 116 ? 12.488 -22.570 -23.636 1.00 45.47 116 ASP A CA 1
ATOM 874 C C . ASP A 1 116 ? 13.808 -21.773 -23.676 1.00 45.47 116 ASP A C 1
ATOM 876 O O . ASP A 1 116 ? 14.441 -21.654 -24.725 1.00 45.47 116 ASP A O 1
ATOM 880 N N . SER A 1 117 ? 14.264 -21.218 -22.548 1.00 41.97 117 SER A N 1
ATOM 881 C CA . SER A 1 117 ? 15.555 -20.516 -22.500 1.00 41.97 117 SER A CA 1
ATOM 882 C C . SER A 1 117 ? 16.724 -21.520 -22.507 1.00 41.97 117 SER A C 1
ATOM 884 O O . SER A 1 117 ? 16.839 -22.303 -21.561 1.00 41.97 117 SER A O 1
ATOM 886 N N . PRO A 1 118 ? 17.642 -21.471 -23.498 1.00 43.03 118 PRO A N 1
ATOM 887 C CA . PRO A 1 118 ? 18.740 -22.435 -23.658 1.00 43.03 118 PRO A CA 1
ATOM 888 C C . PRO A 1 118 ? 19.854 -22.297 -22.607 1.00 43.03 118 PRO A C 1
ATOM 890 O O . PRO A 1 118 ? 20.790 -23.089 -22.583 1.00 43.03 118 PRO A O 1
ATOM 893 N N . CYS A 1 119 ? 19.765 -21.315 -21.709 1.00 47.50 119 CYS A N 1
ATOM 894 C CA . CYS A 1 119 ? 20.732 -21.105 -20.637 1.00 47.50 119 CYS A CA 1
ATOM 895 C C . CYS A 1 119 ? 20.332 -21.878 -19.370 1.00 47.50 119 CYS A C 1
ATOM 897 O O . CYS A 1 119 ? 19.970 -21.281 -18.356 1.00 47.50 119 CYS A O 1
ATOM 899 N N . ARG A 1 120 ? 20.400 -23.213 -19.409 1.00 45.41 120 ARG A N 1
ATOM 900 C CA . ARG A 1 120 ? 20.594 -24.027 -18.198 1.00 45.41 120 ARG A CA 1
ATOM 901 C C . ARG A 1 120 ? 21.800 -24.939 -18.417 1.00 45.41 120 ARG A C 1
ATOM 903 O O . ARG A 1 120 ? 21.814 -25.711 -19.366 1.00 45.41 120 ARG A O 1
ATOM 910 N N . ASN A 1 121 ? 22.747 -24.849 -17.485 1.00 42.44 121 ASN A N 1
ATOM 911 C CA . ASN A 1 121 ? 23.945 -25.675 -17.289 1.00 42.44 121 ASN A CA 1
ATOM 912 C C . ASN A 1 121 ? 25.178 -25.408 -18.164 1.00 42.44 121 ASN A C 1
ATOM 914 O O . ASN A 1 121 ? 25.430 -26.120 -19.128 1.00 42.44 121 ASN A O 1
ATOM 918 N N . THR A 1 122 ? 26.016 -24.491 -17.680 1.00 40.47 122 THR A N 1
ATOM 919 C CA . THR A 1 122 ? 27.391 -24.767 -17.203 1.00 40.47 122 THR A CA 1
ATOM 920 C C . THR A 1 122 ? 27.562 -23.829 -15.994 1.00 40.47 122 THR A C 1
ATOM 922 O O . THR A 1 122 ? 27.377 -22.628 -16.142 1.00 40.47 122 THR A O 1
ATOM 925 N N . ASP A 1 123 ? 27.600 -24.279 -14.743 1.00 36.97 123 ASP A N 1
ATOM 926 C CA . ASP A 1 123 ? 28.729 -24.967 -14.124 1.00 36.97 123 ASP A CA 1
ATOM 927 C C . ASP A 1 123 ? 28.316 -25.626 -12.793 1.00 36.97 123 ASP A C 1
ATOM 929 O O . ASP A 1 123 ? 27.291 -25.281 -12.198 1.00 36.97 123 ASP A O 1
ATOM 933 N N . ALA A 1 124 ? 29.132 -26.610 -12.408 1.00 35.28 124 ALA A N 1
ATOM 934 C CA . ALA A 1 124 ? 29.063 -27.459 -11.220 1.00 35.28 124 ALA A CA 1
ATOM 935 C C . ALA A 1 124 ? 29.271 -26.725 -9.884 1.00 35.28 124 ALA A C 1
ATOM 937 O O . ALA A 1 124 ? 29.912 -25.650 -9.879 1.00 35.28 124 ALA A O 1
#

Radius of gyration: 19.0 Å; chains: 1; bounding box: 47×43×41 Å

pLDDT: mean 85.88, std 17.99, range [35.28, 97.94]

Secondary structure (DSSP, 8-state):
-HHHHHHHHHHTT----B----GGGTTS--HHHHHHHHTT-B-HHHHTT--HHHHHHHHHHTT-TTTTPPP---GGGGSPTTSPP-HHHHHHHHHHHHHHHHTT--TTS-SSTTSS-S------

Foldseek 3Di:
DLVVVVVVCVVVVNDAAEDADAPVCPPDPDVVVVVCVVNVHHYVRNVVRHDLVNQLVVCVVVVPPCSPPDDDDQLCVVPDPPDDDDPVSSVVSVVVVVVCVVVVNDDPPPDPVVVPDPPDDPDD